Protein AF-A0A972UWW8-F1 (afdb_monomer)

Mean predicted aligned error: 7.24 Å

Radius of gyration: 16.77 Å; Cα contacts (8 Å, |Δi|>4): 91; chains: 1; bounding box: 36×40×54 Å

Foldseek 3Di:
DDPPPPPPPPADPDKDFPQLLVQLVVVLVVLVVVCVVVVDLVSLVLLLVLLCCLQPHPPCDRPSSVVSVVVCVVVVPDGDIDGSVVSSVVSVVSNVVSVD

Sequence (100 aa):
MKALKQIVCPISEERINEQITRSNAMFAILFVVTSLVFQSVYFILFLMADFYIRAFTRLNISPINFLSRVIVNALNLNKKETGKAQKVFAARMGFLMTLI

Solvent-accessible surface area (backbone ato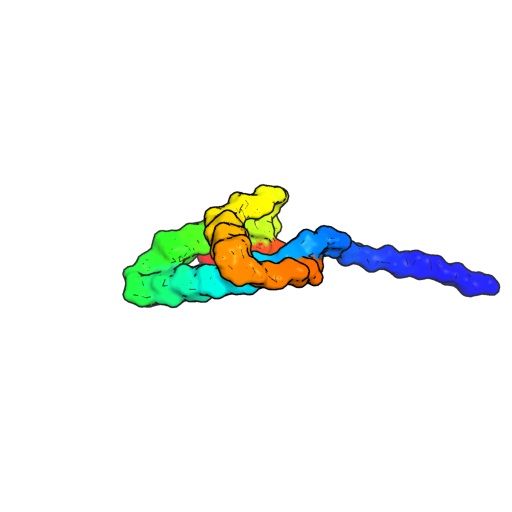ms only — not comparable to full-atom values): 5702 Å² total; per-residue (Å²): 135,85,80,80,73,80,79,76,69,93,64,67,84,53,66,40,49,44,58,40,57,51,43,37,51,53,49,52,50,52,37,53,53,49,22,65,75,68,71,38,67,66,42,49,54,53,49,29,52,44,20,43,40,53,42,75,45,90,57,87,70,31,74,58,50,47,53,21,45,54,49,41,60,74,67,67,56,77,86,41,78,36,66,36,57,67,54,32,52,51,25,45,54,49,24,55,62,60,72,109

Structure (mmCIF, N/CA/C/O backbone):
data_AF-A0A972UWW8-F1
#
_entry.id   AF-A0A972UWW8-F1
#
loop_
_atom_site.group_PDB
_atom_site.id
_atom_site.type_symbol
_atom_site.label_atom_id
_atom_site.label_alt_id
_atom_site.label_comp_id
_atom_site.label_asym_id
_atom_site.label_entity_id
_atom_site.label_seq_id
_atom_site.pdbx_PDB_ins_code
_atom_site.Cartn_x
_atom_site.Cartn_y
_atom_site.Cartn_z
_atom_site.occupancy
_atom_site.B_iso_or_equiv
_atom_site.auth_seq_id
_atom_site.auth_comp_id
_atom_site.auth_asym_id
_atom_site.auth_atom_id
_atom_site.pdbx_PDB_model_num
ATOM 1 N N . MET A 1 1 ? 15.463 -33.168 -36.415 1.00 41.03 1 MET A N 1
ATOM 2 C CA . MET A 1 1 ? 15.616 -31.752 -36.016 1.00 41.03 1 MET A CA 1
ATOM 3 C C . MET A 1 1 ? 14.419 -31.385 -35.141 1.00 41.03 1 MET A C 1
ATOM 5 O O . MET A 1 1 ? 13.326 -31.230 -35.664 1.00 41.03 1 MET A O 1
ATOM 9 N N . LYS A 1 2 ? 14.558 -31.414 -33.805 1.00 46.09 2 LYS A N 1
ATOM 10 C CA . LYS A 1 2 ? 13.451 -31.083 -32.887 1.00 46.09 2 LYS A CA 1
ATOM 11 C C . LYS A 1 2 ? 13.241 -29.570 -32.926 1.00 46.09 2 LYS A C 1
ATOM 13 O O . LYS A 1 2 ? 14.143 -28.828 -32.554 1.00 46.09 2 LYS A O 1
ATOM 18 N N . ALA A 1 3 ? 12.077 -29.131 -33.397 1.00 48.53 3 ALA A N 1
ATOM 19 C CA . ALA A 1 3 ? 11.665 -27.739 -33.316 1.00 48.53 3 ALA A CA 1
ATOM 20 C C . ALA A 1 3 ? 11.595 -27.335 -31.836 1.00 48.53 3 ALA A C 1
ATOM 22 O O . ALA A 1 3 ? 10.771 -27.852 -31.079 1.00 48.53 3 ALA A O 1
ATOM 23 N N . LEU A 1 4 ? 12.494 -26.448 -31.409 1.00 57.47 4 LEU A N 1
ATOM 24 C CA . LEU A 1 4 ? 12.412 -25.790 -30.112 1.00 57.47 4 LEU A CA 1
ATOM 25 C C . LEU A 1 4 ? 11.188 -24.874 -30.149 1.00 57.47 4 LEU A C 1
ATOM 27 O O . LEU A 1 4 ? 11.245 -23.754 -30.649 1.00 57.47 4 LEU A O 1
ATOM 31 N N . LYS A 1 5 ? 10.057 -25.384 -29.659 1.00 56.31 5 LYS A N 1
ATOM 32 C CA . LYS A 1 5 ? 8.877 -24.585 -29.333 1.00 56.31 5 LYS A CA 1
ATOM 33 C C . LYS A 1 5 ? 9.357 -23.483 -28.388 1.00 56.31 5 LYS A C 1
ATOM 35 O O . LYS A 1 5 ? 9.749 -23.794 -27.266 1.00 56.31 5 LYS A O 1
ATOM 40 N N . GLN A 1 6 ? 9.407 -22.232 -28.853 1.00 60.00 6 GLN A N 1
ATOM 41 C CA . GLN A 1 6 ? 9.712 -21.092 -27.992 1.00 60.00 6 GLN A CA 1
ATOM 42 C C . GLN A 1 6 ? 8.707 -21.119 -26.843 1.00 60.00 6 GLN A C 1
ATOM 44 O O . GLN A 1 6 ? 7.515 -20.877 -27.037 1.00 60.00 6 GLN A O 1
ATOM 49 N N . ILE A 1 7 ? 9.176 -21.488 -25.654 1.00 60.41 7 ILE A N 1
ATOM 50 C CA . ILE A 1 7 ? 8.402 -21.366 -24.427 1.00 60.41 7 ILE A CA 1
ATOM 51 C C . ILE A 1 7 ? 8.395 -19.868 -24.130 1.00 60.41 7 ILE A C 1
ATOM 53 O O . ILE A 1 7 ? 9.250 -19.356 -23.414 1.00 60.41 7 ILE A O 1
ATOM 57 N N . VAL A 1 8 ? 7.484 -19.142 -24.777 1.00 61.59 8 VAL A N 1
ATOM 58 C CA . VAL A 1 8 ? 7.194 -17.753 -24.434 1.00 61.59 8 VAL A CA 1
ATOM 59 C C . VAL A 1 8 ? 6.556 -17.808 -23.054 1.00 61.59 8 VAL A C 1
ATOM 61 O O . VAL A 1 8 ? 5.380 -18.139 -22.923 1.00 61.59 8 VAL A O 1
ATOM 64 N N . CYS A 1 9 ? 7.348 -17.578 -22.008 1.00 61.50 9 CYS A N 1
ATOM 65 C CA . CYS A 1 9 ? 6.817 -17.415 -20.665 1.00 61.50 9 CYS A CA 1
ATOM 66 C C . CYS A 1 9 ? 5.995 -16.120 -20.659 1.00 61.50 9 CYS A C 1
ATOM 68 O O . CYS A 1 9 ? 6.580 -15.052 -20.831 1.00 61.50 9 CYS A O 1
ATOM 70 N N . PRO A 1 10 ? 4.671 -16.166 -20.429 1.00 68.19 10 PRO A N 1
ATOM 71 C CA . PRO A 1 10 ? 3.823 -14.976 -20.371 1.00 68.19 10 PRO A CA 1
ATOM 72 C C . PRO A 1 10 ? 4.005 -14.243 -19.028 1.00 68.19 10 PRO A C 1
ATOM 74 O O . PRO A 1 10 ? 3.048 -13.768 -18.419 1.00 68.19 10 PRO A O 1
ATOM 77 N N . ILE A 1 11 ? 5.235 -14.221 -18.511 1.00 66.88 11 ILE A N 1
ATOM 78 C CA . ILE A 1 11 ? 5.588 -13.566 -17.263 1.00 66.88 11 ILE A CA 1
ATOM 79 C C . ILE A 1 11 ? 6.007 -12.138 -17.603 1.00 66.88 11 ILE A C 1
ATOM 81 O O . ILE A 1 11 ? 6.827 -11.908 -18.486 1.00 66.88 11 ILE A O 1
ATOM 85 N N . SER A 1 12 ? 5.417 -11.159 -16.924 1.00 71.88 12 SER A N 1
ATOM 86 C CA . SER A 1 12 ? 5.826 -9.767 -17.097 1.00 71.88 12 SER A CA 1
ATOM 87 C C . SER A 1 12 ? 7.280 -9.597 -16.648 1.00 71.88 12 SER A C 1
ATOM 89 O O . SER A 1 12 ? 7.633 -9.986 -15.532 1.00 71.88 12 SER A O 1
ATOM 91 N N . GLU A 1 13 ? 8.108 -8.994 -17.502 1.00 76.56 13 GLU A N 1
ATOM 92 C CA . GLU A 1 13 ? 9.506 -8.665 -17.192 1.00 76.56 13 GLU A CA 1
ATOM 93 C C . GLU A 1 13 ? 9.646 -7.439 -16.278 1.00 76.56 13 GLU A C 1
ATOM 95 O O . GLU A 1 13 ? 10.748 -7.123 -15.830 1.00 76.56 13 GLU A O 1
ATOM 100 N N . GLU A 1 14 ? 8.541 -6.754 -15.957 1.00 82.00 14 GLU 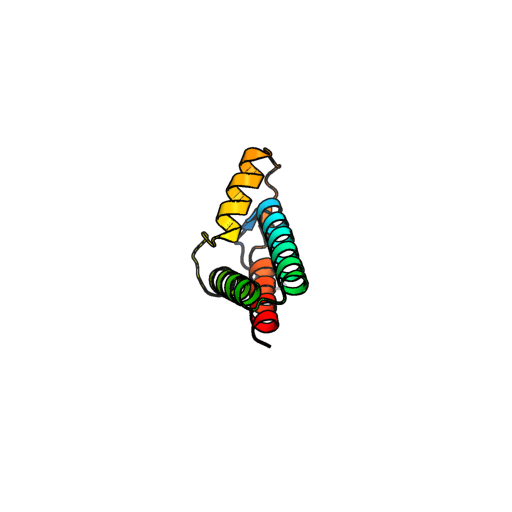A N 1
ATOM 101 C CA . GLU A 1 14 ? 8.580 -5.580 -15.093 1.00 82.00 14 GLU A CA 1
ATOM 102 C C . GLU A 1 14 ? 9.085 -5.949 -13.690 1.00 82.00 14 GLU A C 1
ATOM 104 O O . GLU A 1 14 ? 8.547 -6.829 -13.003 1.00 82.00 14 GLU A O 1
ATOM 109 N N . ARG A 1 15 ? 10.122 -5.234 -13.247 1.00 83.94 15 ARG A N 1
ATOM 110 C CA . ARG A 1 15 ? 10.731 -5.381 -11.924 1.00 83.94 15 ARG A CA 1
ATOM 111 C C . ARG A 1 15 ? 10.393 -4.200 -11.020 1.00 83.94 15 ARG A C 1
ATOM 113 O O . ARG A 1 15 ? 10.148 -3.086 -11.483 1.00 83.94 15 ARG A O 1
ATOM 120 N N . ILE A 1 16 ? 10.341 -4.464 -9.720 1.00 86.81 16 ILE A N 1
ATOM 121 C CA . ILE A 1 16 ? 10.134 -3.464 -8.674 1.00 86.81 16 ILE A CA 1
ATOM 122 C C . ILE A 1 16 ? 11.031 -3.754 -7.467 1.00 86.81 16 ILE A C 1
ATOM 124 O O . ILE A 1 16 ? 11.321 -4.910 -7.151 1.00 86.81 16 ILE A O 1
ATOM 128 N N . ASN A 1 17 ? 11.420 -2.697 -6.750 1.00 89.25 17 ASN A N 1
ATOM 129 C CA . ASN A 1 17 ? 12.214 -2.804 -5.530 1.00 89.25 17 ASN A CA 1
ATOM 130 C C . ASN A 1 17 ? 11.431 -3.520 -4.411 1.00 89.25 17 ASN A C 1
ATOM 132 O O . ASN A 1 17 ? 10.397 -3.040 -3.937 1.00 89.25 17 ASN A O 1
ATOM 136 N N . GLU A 1 18 ? 11.974 -4.643 -3.956 1.00 88.56 18 GLU A N 1
ATOM 137 C CA . GLU A 1 18 ? 11.455 -5.493 -2.890 1.00 88.56 18 GLU A CA 1
ATOM 138 C C . GLU A 1 18 ? 11.263 -4.724 -1.584 1.00 88.56 18 GLU A C 1
ATOM 140 O O . GLU A 1 18 ? 10.213 -4.864 -0.954 1.00 88.56 18 GLU A O 1
ATOM 145 N N . GLN A 1 19 ? 12.220 -3.869 -1.207 1.00 88.19 19 GLN A N 1
ATOM 146 C CA . GLN A 1 19 ? 12.174 -3.138 0.063 1.00 88.19 19 GLN A CA 1
ATOM 147 C C . GLN A 1 19 ? 10.973 -2.197 0.117 1.00 88.19 19 GLN A C 1
ATOM 149 O O . GLN A 1 19 ? 10.243 -2.192 1.102 1.00 88.19 19 GLN A O 1
ATOM 154 N N . ILE A 1 20 ? 10.683 -1.498 -0.985 1.00 87.31 20 ILE A N 1
ATOM 155 C CA . ILE A 1 20 ? 9.499 -0.632 -1.087 1.00 87.31 20 ILE A CA 1
ATOM 156 C C . ILE A 1 20 ? 8.225 -1.465 -0.917 1.00 87.31 20 ILE A C 1
ATOM 158 O O . ILE A 1 20 ? 7.322 -1.089 -0.172 1.00 87.31 20 ILE A O 1
ATOM 162 N N . THR A 1 21 ? 8.147 -2.631 -1.568 1.00 88.88 21 THR A N 1
ATOM 163 C CA . THR A 1 21 ? 6.964 -3.498 -1.443 1.00 88.88 21 THR A CA 1
ATOM 164 C C . THR A 1 21 ? 6.805 -4.086 -0.041 1.00 88.88 21 THR A C 1
ATOM 166 O O . THR A 1 21 ? 5.676 -4.267 0.414 1.00 88.88 21 THR A O 1
ATOM 169 N N . ARG A 1 22 ? 7.913 -4.342 0.662 1.00 89.75 22 ARG A N 1
ATOM 170 C CA . ARG A 1 22 ? 7.922 -4.818 2.048 1.00 89.75 22 ARG A CA 1
ATOM 171 C C . ARG A 1 22 ? 7.477 -3.721 3.015 1.00 89.75 22 ARG A C 1
ATOM 173 O O . ARG A 1 22 ? 6.639 -3.990 3.872 1.00 89.75 22 ARG A O 1
ATOM 180 N N . SER A 1 23 ? 7.945 -2.488 2.830 1.00 89.81 23 SER A N 1
ATOM 181 C CA . SER A 1 23 ? 7.461 -1.323 3.582 1.00 89.81 23 SER A CA 1
ATOM 182 C C . SER A 1 23 ? 5.967 -1.086 3.349 1.00 89.81 23 SER A C 1
ATOM 184 O O . SER A 1 23 ? 5.224 -0.904 4.308 1.00 89.81 23 SER A O 1
ATOM 186 N N . ASN A 1 24 ? 5.481 -1.213 2.109 1.00 91.00 24 ASN A N 1
ATOM 187 C CA . ASN A 1 24 ? 4.045 -1.112 1.818 1.00 91.00 24 ASN A CA 1
ATOM 188 C C . ASN A 1 24 ? 3.217 -2.169 2.568 1.00 91.00 24 ASN A C 1
ATOM 190 O O . ASN A 1 24 ? 2.117 -1.870 3.027 1.00 91.00 24 ASN A O 1
ATOM 194 N N . ALA A 1 25 ? 3.723 -3.402 2.684 1.00 90.81 25 ALA A N 1
ATOM 195 C CA . ALA A 1 25 ? 3.053 -4.457 3.444 1.00 90.81 25 ALA A CA 1
ATOM 196 C C . ALA A 1 25 ? 3.028 -4.142 4.948 1.00 90.81 25 ALA A C 1
ATOM 198 O O . ALA A 1 25 ? 2.000 -4.329 5.593 1.00 90.81 25 ALA A O 1
ATOM 199 N N . MET A 1 26 ? 4.125 -3.604 5.489 1.00 93.12 26 MET A N 1
ATOM 200 C CA . MET A 1 26 ? 4.187 -3.151 6.880 1.00 93.12 26 MET A CA 1
ATOM 201 C C . MET A 1 26 ? 3.159 -2.044 7.157 1.00 93.12 26 MET A C 1
ATOM 203 O O . MET A 1 26 ? 2.435 -2.121 8.147 1.00 93.12 26 MET A O 1
ATOM 207 N N . PHE A 1 27 ? 3.032 -1.063 6.259 1.00 92.94 27 PHE A N 1
ATOM 208 C CA . PHE A 1 27 ? 2.003 -0.030 6.371 1.00 92.94 27 PHE A CA 1
ATOM 209 C C . PHE A 1 27 ? 0.591 -0.595 6.292 1.00 92.94 27 PHE A C 1
ATOM 211 O O . PHE A 1 27 ? -0.246 -0.221 7.103 1.00 92.94 27 PHE A O 1
ATOM 218 N N . ALA A 1 28 ? 0.326 -1.519 5.367 1.00 92.88 28 ALA A N 1
ATOM 219 C CA . ALA A 1 28 ? -0.985 -2.153 5.271 1.00 92.88 28 ALA A CA 1
ATOM 220 C C . ALA A 1 28 ? -1.382 -2.832 6.592 1.00 92.88 28 ALA A C 1
ATOM 222 O O . ALA A 1 28 ? -2.485 -2.610 7.082 1.00 92.88 28 ALA A O 1
ATOM 223 N N . ILE A 1 29 ? -0.463 -3.583 7.210 1.00 93.88 29 ILE A N 1
ATOM 224 C CA . ILE A 1 29 ? -0.693 -4.208 8.522 1.00 93.88 29 ILE A CA 1
ATOM 225 C C . ILE A 1 29 ? -0.952 -3.142 9.589 1.00 93.88 29 ILE A C 1
ATOM 227 O O . ILE A 1 29 ? -1.903 -3.271 10.355 1.00 93.88 29 ILE A O 1
ATOM 231 N N . LEU A 1 30 ? -0.154 -2.071 9.621 1.00 94.50 30 LEU A N 1
ATOM 232 C CA . LEU A 1 30 ? -0.334 -0.983 10.582 1.00 94.50 30 LEU A CA 1
ATOM 233 C C . LEU A 1 30 ? -1.721 -0.333 10.453 1.00 94.50 30 LEU A C 1
ATOM 235 O O . LEU A 1 30 ? -2.377 -0.103 11.467 1.00 94.50 30 LEU A O 1
ATOM 239 N N . PHE A 1 31 ? -2.191 -0.085 9.228 1.00 93.38 31 PHE A N 1
ATOM 240 C CA . PHE A 1 31 ? -3.522 0.472 8.967 1.00 93.38 31 PHE A CA 1
ATOM 241 C C . PHE A 1 31 ? -4.644 -0.476 9.394 1.00 93.38 31 PHE A C 1
ATOM 243 O O . PHE A 1 31 ? -5.612 -0.023 10.001 1.00 93.38 31 PHE A O 1
ATOM 250 N N . VAL A 1 32 ? -4.504 -1.782 9.146 1.00 93.50 32 VAL A N 1
ATOM 251 C CA . VAL A 1 32 ? -5.472 -2.787 9.619 1.00 93.50 32 VAL A CA 1
ATOM 252 C C . VAL A 1 32 ? -5.515 -2.822 11.147 1.00 93.50 32 VAL A C 1
ATOM 254 O O . VAL A 1 32 ? -6.593 -2.733 11.727 1.00 93.50 32 VAL A O 1
ATOM 257 N N . VAL A 1 33 ? -4.360 -2.877 11.818 1.00 95.38 33 VAL A N 1
ATOM 258 C CA . VAL A 1 33 ? -4.292 -2.868 13.291 1.00 95.38 33 VAL A CA 1
ATOM 259 C C . VAL A 1 33 ? -4.905 -1.586 13.854 1.00 95.38 33 VAL A C 1
ATOM 261 O O . VAL A 1 33 ? -5.713 -1.643 14.777 1.00 95.38 33 VAL A O 1
ATOM 264 N N . THR A 1 34 ? -4.589 -0.435 13.259 1.00 94.00 34 THR A N 1
ATOM 265 C CA . THR A 1 34 ? -5.165 0.861 13.646 1.00 94.00 34 THR A CA 1
ATOM 266 C C . THR A 1 34 ? -6.681 0.851 13.466 1.00 94.00 34 THR A C 1
ATOM 268 O O . THR A 1 34 ? -7.413 1.256 14.365 1.00 94.00 34 THR A O 1
ATOM 271 N N . SER A 1 35 ? -7.180 0.310 12.355 1.00 93.50 35 SER A N 1
ATOM 272 C CA . SER A 1 35 ? -8.618 0.173 12.133 1.00 93.50 35 SER A CA 1
ATOM 273 C C . SER A 1 35 ? -9.305 -0.652 13.220 1.00 93.50 35 SER A C 1
ATOM 275 O O . SER A 1 35 ? -10.409 -0.296 13.626 1.00 93.50 35 SER A O 1
ATOM 277 N N . LEU A 1 36 ? -8.673 -1.733 13.686 1.00 93.25 36 LEU A N 1
ATOM 278 C CA . LEU A 1 36 ? -9.224 -2.592 14.737 1.00 93.25 36 LEU A CA 1
ATOM 279 C C . LEU A 1 36 ? -9.206 -1.904 16.107 1.00 93.25 36 LEU A C 1
ATOM 281 O O . LEU A 1 36 ? -10.173 -2.019 16.854 1.00 93.25 36 LEU A O 1
ATOM 285 N N . VAL A 1 37 ? -8.146 -1.160 16.430 1.00 95.88 37 VAL A N 1
ATOM 286 C CA . VAL A 1 37 ? -8.031 -0.440 17.712 1.00 95.88 37 VAL A CA 1
ATOM 287 C C . VAL A 1 37 ? -9.025 0.720 17.793 1.00 95.88 37 VAL A C 1
ATOM 289 O O . VAL A 1 37 ? -9.692 0.890 18.808 1.00 95.88 37 VAL A O 1
ATOM 292 N N . PHE A 1 38 ? -9.152 1.504 16.720 1.00 93.69 38 PHE A N 1
ATOM 293 C CA . PHE A 1 38 ? -10.031 2.676 16.680 1.00 93.69 38 PHE A CA 1
ATOM 294 C C . PHE A 1 38 ? -11.468 2.354 16.245 1.00 93.69 38 PHE A C 1
ATOM 296 O O . PHE A 1 38 ? -12.305 3.253 16.250 1.00 93.69 38 PHE A O 1
ATOM 303 N N . GLN A 1 39 ? -11.755 1.107 15.842 1.00 91.31 39 GLN A N 1
ATOM 304 C CA . GLN A 1 39 ? -13.062 0.665 15.325 1.00 91.31 39 GLN A CA 1
ATOM 305 C C . GLN A 1 39 ? -13.596 1.572 14.198 1.00 91.31 39 GLN A C 1
ATOM 307 O O . GLN A 1 39 ? -14.789 1.845 14.090 1.00 91.31 39 GLN A O 1
ATOM 312 N N . SER A 1 40 ? -12.691 2.078 13.357 1.00 92.19 40 SER A N 1
ATOM 313 C CA . SER A 1 40 ? -12.988 3.119 12.373 1.00 92.19 40 SER A CA 1
ATOM 314 C C . SER A 1 40 ? -12.811 2.606 10.949 1.00 92.19 40 SER A C 1
ATOM 316 O O . SER A 1 40 ? -11.706 2.263 10.529 1.00 92.19 40 SER A O 1
ATOM 318 N N . VAL A 1 41 ? -13.903 2.620 10.181 1.00 91.25 41 VAL A N 1
ATOM 319 C CA . VAL A 1 41 ? -13.949 2.150 8.784 1.00 91.25 41 VAL A CA 1
ATOM 320 C C . VAL A 1 41 ? -13.092 3.013 7.850 1.00 91.25 41 VAL A C 1
ATOM 322 O O . VAL A 1 41 ? -12.625 2.537 6.815 1.00 91.25 41 VAL A O 1
ATOM 325 N N . TYR A 1 42 ? -12.810 4.266 8.220 1.00 93.19 42 TYR A N 1
ATOM 326 C CA . TYR A 1 42 ? -12.038 5.192 7.386 1.00 93.19 42 TYR A CA 1
ATOM 327 C C . TYR A 1 42 ? -10.630 4.674 7.054 1.00 93.19 42 TYR A C 1
ATOM 329 O O . TYR A 1 42 ? -10.143 4.897 5.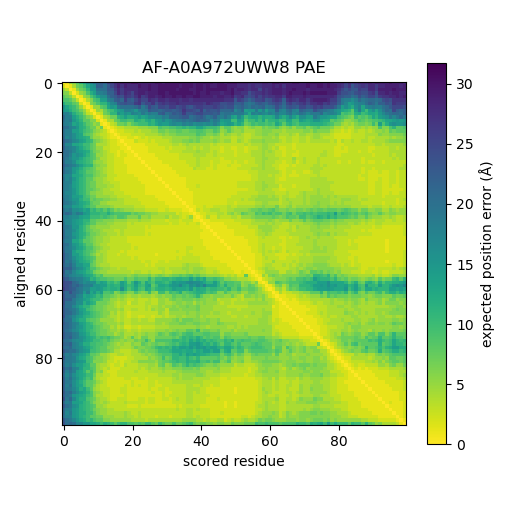945 1.00 93.19 42 TYR A O 1
ATOM 337 N N . PHE A 1 43 ? -9.987 3.937 7.969 1.00 92.38 43 PHE A N 1
ATOM 338 C CA . PHE A 1 43 ? -8.657 3.365 7.731 1.00 92.38 43 PHE A CA 1
ATOM 339 C C . PHE A 1 43 ? -8.685 2.229 6.702 1.00 92.38 43 PHE A C 1
ATOM 341 O O . PHE A 1 43 ? -7.791 2.148 5.857 1.00 92.38 43 PHE A O 1
ATOM 348 N N . ILE A 1 44 ? -9.725 1.392 6.725 1.00 92.81 44 ILE A N 1
ATOM 349 C CA . ILE A 1 44 ? -9.927 0.340 5.719 1.00 92.81 44 ILE A CA 1
ATOM 350 C C . ILE A 1 44 ? -10.286 0.955 4.370 1.00 92.81 44 ILE A C 1
ATOM 352 O O . ILE A 1 44 ? -9.727 0.535 3.362 1.00 92.81 44 ILE A O 1
ATOM 356 N N . LEU A 1 45 ? -11.126 1.994 4.335 1.00 93.69 45 LEU A N 1
ATOM 357 C CA . LEU A 1 45 ? -11.462 2.701 3.094 1.00 93.69 45 LEU A CA 1
ATOM 358 C C . LEU A 1 45 ? -10.214 3.321 2.440 1.00 93.69 45 LEU A C 1
ATOM 360 O O . LEU A 1 45 ? -10.011 3.196 1.230 1.00 93.69 45 LEU A O 1
ATOM 364 N N . PHE A 1 46 ? -9.347 3.947 3.242 1.00 93.69 46 PHE A N 1
ATOM 365 C CA . PHE A 1 46 ? -8.064 4.475 2.775 1.00 93.69 46 PHE A CA 1
ATOM 366 C C . PHE A 1 46 ? -7.167 3.364 2.213 1.00 93.69 46 PHE A C 1
ATOM 368 O O . PHE A 1 46 ? -6.603 3.503 1.125 1.00 93.69 46 PHE A O 1
ATOM 375 N N . LEU A 1 47 ? -7.070 2.237 2.924 1.00 93.38 47 LEU A N 1
ATOM 376 C CA . LEU A 1 47 ? -6.284 1.087 2.489 1.00 93.38 47 LEU A CA 1
ATOM 377 C C . LEU A 1 47 ? -6.843 0.458 1.200 1.00 93.38 47 LEU A C 1
ATOM 379 O O . LEU A 1 47 ? -6.070 0.100 0.310 1.00 93.38 47 LEU A O 1
ATOM 383 N N . MET A 1 48 ? -8.168 0.385 1.067 1.00 94.31 48 MET A N 1
ATOM 384 C CA . MET A 1 48 ? -8.863 -0.096 -0.127 1.00 94.31 48 MET A CA 1
ATOM 385 C C . MET A 1 48 ? -8.548 0.784 -1.342 1.00 94.31 48 MET A C 1
ATOM 387 O O . MET A 1 48 ? -8.202 0.267 -2.406 1.00 94.31 48 MET A O 1
ATOM 391 N N . ALA A 1 49 ? -8.597 2.111 -1.187 1.00 93.00 49 ALA A N 1
ATOM 392 C CA . ALA A 1 49 ? -8.229 3.047 -2.249 1.00 93.00 49 ALA A CA 1
ATOM 393 C C . ALA A 1 49 ? -6.753 2.896 -2.659 1.00 93.00 49 ALA A C 1
ATOM 395 O O . ALA A 1 49 ? -6.429 2.875 -3.850 1.00 93.00 49 ALA A O 1
ATOM 396 N N . ASP A 1 50 ? -5.849 2.725 -1.692 1.00 92.00 50 ASP A N 1
ATOM 397 C CA . ASP A 1 50 ? -4.429 2.505 -1.974 1.00 92.00 50 ASP A CA 1
ATOM 398 C C . ASP A 1 50 ? -4.174 1.159 -2.688 1.00 92.00 50 ASP A C 1
ATOM 400 O O . ASP A 1 50 ? -3.377 1.106 -3.634 1.00 92.00 50 ASP A O 1
ATOM 404 N N . PHE A 1 51 ? -4.881 0.084 -2.313 1.00 93.00 51 PHE A N 1
ATOM 405 C CA . PHE A 1 51 ? -4.839 -1.181 -3.053 1.00 93.00 51 PHE A CA 1
ATOM 406 C C . PHE A 1 51 ? -5.378 -1.028 -4.474 1.00 93.00 51 PHE A C 1
ATOM 408 O O . PHE A 1 51 ? -4.738 -1.519 -5.404 1.00 93.00 51 PHE A O 1
ATOM 415 N N . TYR A 1 52 ? -6.487 -0.309 -4.667 1.00 92.38 52 TYR A N 1
ATOM 416 C CA . TYR A 1 52 ? -7.063 -0.055 -5.988 1.00 92.38 52 TYR A CA 1
ATOM 417 C C . TYR A 1 52 ? -6.068 0.652 -6.918 1.00 92.38 52 TYR A C 1
ATOM 419 O O . TYR A 1 52 ? -5.822 0.192 -8.039 1.00 92.38 52 TYR A O 1
ATOM 427 N N . ILE A 1 53 ? -5.422 1.719 -6.431 1.00 90.62 53 ILE A N 1
ATOM 428 C CA . ILE A 1 53 ? -4.401 2.451 -7.192 1.00 90.62 53 ILE A CA 1
ATOM 429 C C . ILE A 1 53 ? -3.271 1.496 -7.603 1.00 90.62 53 ILE A C 1
ATOM 431 O O . ILE A 1 53 ? -2.918 1.437 -8.781 1.00 90.62 53 ILE A O 1
ATOM 435 N N . ARG A 1 54 ? -2.748 0.682 -6.678 1.00 87.81 54 ARG A N 1
ATOM 436 C CA . ARG A 1 54 ? -1.653 -0.267 -6.965 1.00 87.81 54 ARG A CA 1
ATOM 437 C C . ARG A 1 54 ? -2.061 -1.443 -7.864 1.00 87.81 54 ARG A C 1
ATOM 439 O O . ARG A 1 54 ? -1.206 -2.010 -8.544 1.00 87.81 54 ARG A O 1
ATOM 446 N N . ALA A 1 55 ? -3.333 -1.831 -7.850 1.00 88.88 55 ALA A N 1
ATOM 447 C CA . ALA A 1 55 ? -3.858 -3.006 -8.542 1.00 88.88 55 ALA A CA 1
ATOM 448 C C . ALA A 1 55 ? -4.289 -2.738 -9.994 1.00 88.88 55 ALA A C 1
ATOM 450 O O . ALA A 1 55 ? -4.111 -3.612 -10.856 1.00 88.88 55 ALA A O 1
ATOM 451 N N . PHE A 1 56 ? -4.871 -1.562 -10.250 1.00 88.06 56 PHE A N 1
ATOM 452 C CA . PHE A 1 56 ? -5.560 -1.252 -11.510 1.00 88.06 56 PHE A CA 1
ATOM 453 C C . PHE A 1 56 ? -4.961 -0.077 -12.275 1.00 88.06 56 PHE A C 1
ATOM 455 O O . PHE A 1 56 ? -5.177 0.034 -13.481 1.00 88.06 56 PHE A O 1
ATOM 462 N N . THR A 1 57 ? -4.177 0.781 -11.622 1.00 84.75 57 TH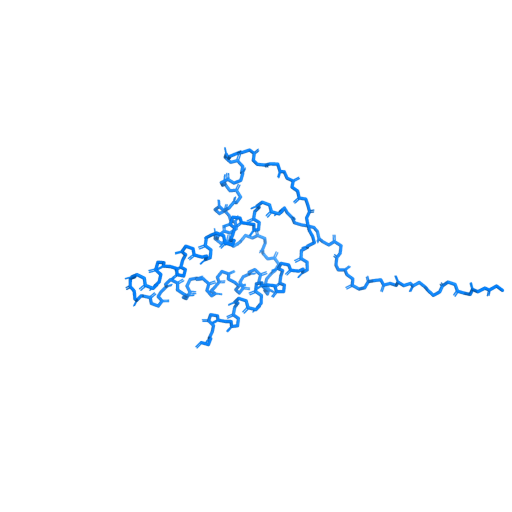R A N 1
ATOM 463 C CA . THR A 1 57 ? -3.557 1.918 -12.304 1.00 84.75 57 THR A CA 1
ATOM 464 C C . THR A 1 57 ? -2.095 1.636 -12.639 1.00 84.75 57 THR A C 1
ATOM 466 O O . THR A 1 57 ? -1.405 0.869 -11.970 1.00 84.75 57 THR A O 1
ATOM 469 N N . ARG A 1 58 ? -1.591 2.296 -13.688 1.00 71.69 58 ARG A N 1
ATOM 470 C CA . ARG A 1 58 ? -0.147 2.353 -13.974 1.00 71.69 58 ARG A CA 1
ATOM 471 C C . ARG A 1 58 ? 0.573 3.404 -13.122 1.00 71.69 58 ARG A C 1
ATOM 473 O O . ARG A 1 58 ? 1.769 3.619 -13.311 1.00 71.69 58 ARG A O 1
ATOM 480 N N . LEU A 1 59 ? -0.139 4.077 -12.214 1.00 64.88 59 LEU A N 1
ATOM 481 C CA . LEU A 1 59 ? 0.441 5.097 -11.356 1.00 64.88 59 LEU A CA 1
ATOM 482 C C . LEU A 1 59 ? 1.377 4.413 -10.361 1.00 64.88 59 LEU A C 1
ATOM 484 O O . LEU A 1 59 ? 0.964 3.705 -9.449 1.00 64.88 59 LEU A O 1
ATOM 488 N N . ASN A 1 60 ? 2.672 4.671 -10.519 1.00 64.50 60 ASN A N 1
ATOM 489 C CA . ASN A 1 60 ? 3.699 4.199 -9.591 1.00 64.50 60 ASN A CA 1
ATOM 490 C C . ASN A 1 60 ? 3.695 4.972 -8.255 1.00 64.50 60 ASN A C 1
ATOM 492 O O . ASN A 1 60 ? 4.607 4.794 -7.442 1.00 64.50 60 ASN A O 1
ATOM 496 N N . ILE A 1 61 ? 2.706 5.842 -8.034 1.00 69.00 61 ILE A N 1
ATOM 497 C CA . ILE A 1 61 ? 2.619 6.775 -6.914 1.00 69.00 61 ILE A CA 1
ATOM 498 C C . ILE A 1 61 ? 1.282 6.526 -6.208 1.00 69.00 61 ILE A C 1
ATOM 500 O O . ILE A 1 61 ? 0.286 7.183 -6.485 1.00 69.00 61 ILE A O 1
ATOM 504 N N . SER A 1 62 ? 1.250 5.533 -5.321 1.00 80.06 62 SER A N 1
ATOM 505 C CA . SER A 1 62 ? 0.212 5.462 -4.291 1.00 80.06 62 SER A CA 1
ATOM 506 C C . SER A 1 62 ? 0.703 6.214 -3.046 1.00 80.06 62 SER A C 1
ATOM 508 O O . SER A 1 62 ? 1.924 6.310 -2.861 1.00 80.06 62 SER A O 1
ATOM 510 N N . PRO A 1 63 ? -0.187 6.747 -2.191 1.00 81.06 63 PRO A N 1
ATOM 511 C CA . PRO A 1 63 ? 0.216 7.465 -0.980 1.00 81.06 63 PRO A CA 1
ATOM 512 C C . PRO A 1 63 ? 1.164 6.636 -0.103 1.00 81.06 63 PRO A C 1
ATOM 514 O O . PRO A 1 63 ? 2.214 7.122 0.322 1.00 81.06 63 PRO A O 1
ATOM 517 N N . ILE A 1 64 ? 0.851 5.347 0.078 1.00 83.81 64 ILE A N 1
ATOM 518 C CA . ILE A 1 64 ? 1.688 4.427 0.855 1.00 83.81 64 ILE A CA 1
ATOM 519 C C . ILE A 1 64 ? 3.012 4.150 0.128 1.00 83.81 64 ILE A C 1
ATOM 521 O O . ILE A 1 64 ? 4.069 4.127 0.754 1.00 83.81 64 ILE A O 1
ATOM 525 N N . ASN A 1 65 ? 2.995 4.004 -1.200 1.00 83.81 65 ASN A N 1
ATOM 526 C CA . ASN A 1 65 ? 4.211 3.763 -1.976 1.00 83.81 65 ASN A CA 1
ATOM 527 C C . ASN A 1 65 ? 5.177 4.955 -1.962 1.00 83.81 65 ASN A C 1
ATOM 529 O O . ASN A 1 65 ? 6.394 4.763 -1.970 1.00 83.81 65 ASN A O 1
ATOM 533 N N . PHE A 1 66 ? 4.646 6.179 -1.957 1.00 85.12 66 PHE A N 1
ATOM 534 C CA . PHE A 1 66 ? 5.444 7.392 -1.811 1.00 85.12 66 PHE A CA 1
ATOM 535 C C . PHE A 1 66 ? 6.120 7.431 -0.439 1.00 85.12 66 PHE A C 1
ATOM 537 O O . PHE A 1 66 ? 7.339 7.584 -0.366 1.00 85.12 66 PHE A O 1
ATOM 544 N N . LEU A 1 67 ? 5.359 7.185 0.631 1.00 85.56 67 LEU A N 1
ATOM 545 C CA . LEU A 1 67 ? 5.900 7.142 1.989 1.00 85.56 67 LEU A CA 1
ATOM 546 C C . LEU A 1 67 ? 6.974 6.052 2.141 1.00 85.56 67 LEU A C 1
ATOM 548 O O . LEU A 1 67 ? 8.058 6.305 2.666 1.00 85.56 67 LEU A O 1
ATOM 552 N N . SER A 1 68 ? 6.726 4.864 1.591 1.00 85.12 68 SER A N 1
ATOM 553 C CA . SER A 1 68 ? 7.702 3.773 1.574 1.00 85.12 68 SER A CA 1
ATOM 554 C C . SER A 1 68 ? 8.974 4.120 0.808 1.00 85.12 68 SER A C 1
ATOM 556 O O . SER A 1 68 ? 10.057 3.751 1.250 1.00 85.12 68 SER A O 1
ATOM 558 N N . ARG A 1 69 ? 8.886 4.844 -0.316 1.00 85.62 69 ARG A N 1
ATOM 559 C CA . ARG A 1 69 ? 10.074 5.324 -1.047 1.00 85.62 69 ARG A CA 1
ATOM 560 C C . ARG A 1 69 ? 10.906 6.278 -0.201 1.00 85.62 69 ARG A C 1
ATOM 562 O O . ARG A 1 69 ? 12.122 6.123 -0.161 1.00 85.62 69 ARG A O 1
ATOM 569 N N . VAL A 1 70 ? 10.259 7.229 0.473 1.00 86.69 70 VAL A N 1
ATOM 570 C CA . VAL A 1 70 ? 10.943 8.185 1.356 1.00 86.69 70 VAL A CA 1
ATOM 571 C C . VAL A 1 70 ? 11.685 7.445 2.465 1.00 86.69 70 VAL A C 1
ATOM 573 O O . VAL A 1 70 ? 12.860 7.712 2.683 1.00 86.69 70 VAL A O 1
ATOM 576 N N . ILE A 1 71 ? 11.048 6.460 3.099 1.00 86.19 71 ILE A N 1
ATOM 577 C CA . ILE A 1 71 ? 11.653 5.679 4.188 1.00 86.19 71 ILE A CA 1
ATOM 578 C C . ILE A 1 71 ? 12.792 4.796 3.684 1.00 86.19 71 ILE A C 1
ATOM 580 O O . ILE A 1 71 ? 13.869 4.796 4.269 1.00 86.19 71 ILE A O 1
ATOM 584 N N . VAL A 1 72 ? 12.593 4.072 2.582 1.00 87.69 72 VAL A N 1
ATOM 585 C CA . VAL A 1 72 ? 13.635 3.224 1.982 1.00 87.69 72 VAL A CA 1
ATOM 586 C C . VAL A 1 72 ? 14.866 4.050 1.602 1.00 87.69 72 VAL A C 1
ATOM 588 O O . VAL A 1 72 ? 15.987 3.606 1.851 1.00 87.69 72 VAL A O 1
ATOM 591 N N . ASN A 1 73 ? 14.662 5.254 1.058 1.00 86.12 73 ASN A N 1
ATOM 592 C CA . ASN A 1 73 ? 15.743 6.179 0.725 1.00 86.12 73 ASN A CA 1
ATOM 593 C C . ASN 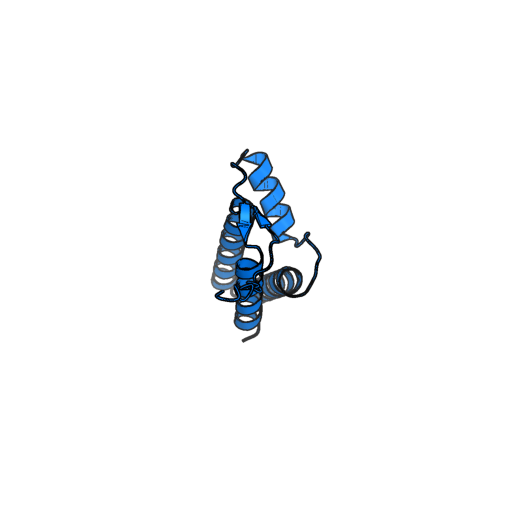A 1 73 ? 16.402 6.766 1.983 1.00 86.12 73 ASN A C 1
ATOM 595 O O . ASN A 1 73 ? 17.625 6.828 2.047 1.00 86.12 73 ASN A O 1
ATOM 599 N N . ALA A 1 74 ? 15.619 7.155 2.995 1.00 86.81 74 ALA A N 1
ATOM 600 C CA . ALA A 1 74 ? 16.136 7.697 4.252 1.00 86.81 74 ALA A CA 1
ATOM 601 C C . ALA A 1 74 ? 16.974 6.670 5.032 1.00 86.81 74 ALA A C 1
ATOM 603 O O . ALA A 1 74 ? 17.987 7.026 5.625 1.00 86.81 74 ALA A O 1
ATOM 604 N N . LEU A 1 75 ? 16.583 5.392 4.999 1.00 85.81 75 LEU A N 1
ATOM 605 C CA . LEU A 1 75 ? 17.311 4.294 5.640 1.00 85.81 75 LEU A CA 1
ATOM 606 C C . LEU A 1 75 ? 18.414 3.692 4.748 1.00 85.81 75 LEU A C 1
ATOM 608 O O . LEU A 1 75 ? 19.056 2.730 5.165 1.00 85.81 75 LEU A O 1
ATOM 612 N N . ASN A 1 76 ? 18.637 4.220 3.534 1.00 85.69 76 ASN A N 1
ATOM 613 C CA . ASN A 1 76 ? 19.610 3.701 2.561 1.00 85.69 76 ASN A CA 1
ATOM 614 C C . ASN A 1 76 ? 19.527 2.171 2.365 1.00 85.69 76 ASN A C 1
ATOM 616 O O . ASN A 1 76 ? 20.534 1.464 2.285 1.00 85.69 76 ASN A O 1
ATOM 620 N N . LEU A 1 77 ? 18.306 1.631 2.303 1.00 85.56 77 LEU A N 1
ATOM 621 C CA . LEU A 1 77 ? 18.109 0.188 2.164 1.00 85.56 77 LEU A CA 1
ATOM 622 C C . LEU A 1 77 ? 18.505 -0.283 0.761 1.00 85.56 77 LEU A C 1
ATOM 624 O O . LEU A 1 77 ? 18.146 0.326 -0.248 1.00 85.56 77 LEU A O 1
ATOM 628 N N . ASN A 1 78 ? 19.204 -1.418 0.695 1.00 84.62 78 ASN A N 1
ATOM 629 C CA . ASN A 1 78 ? 19.699 -1.957 -0.567 1.00 84.62 78 ASN A CA 1
ATOM 6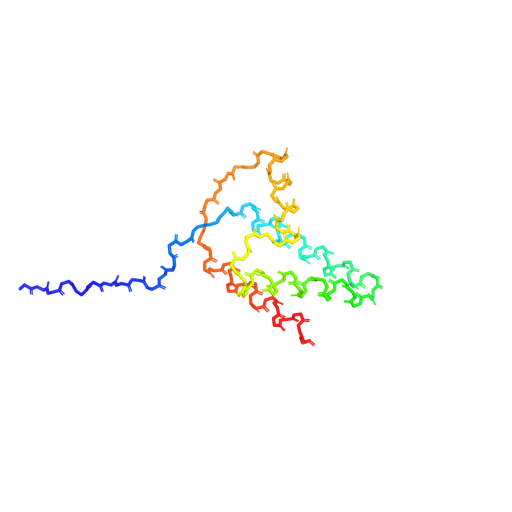30 C C . ASN A 1 78 ? 18.543 -2.297 -1.526 1.00 84.62 78 ASN A C 1
ATOM 632 O O . ASN A 1 78 ? 17.572 -2.972 -1.162 1.00 84.62 78 ASN A O 1
ATOM 636 N N . LYS A 1 79 ? 18.663 -1.829 -2.770 1.00 85.00 79 LYS A N 1
ATOM 637 C CA . LYS A 1 79 ? 17.686 -2.046 -3.831 1.00 85.00 79 LYS A CA 1
ATOM 638 C C . LYS A 1 79 ? 17.792 -3.484 -4.328 1.00 85.00 79 LYS A C 1
ATOM 640 O O . LYS A 1 79 ? 18.742 -3.850 -5.012 1.00 85.00 79 LYS A O 1
ATOM 645 N N . LYS A 1 80 ? 16.774 -4.289 -4.032 1.00 87.44 80 LYS A N 1
ATOM 646 C CA . LYS A 1 80 ? 16.643 -5.651 -4.560 1.00 87.44 80 LYS A CA 1
ATOM 647 C C . LYS A 1 80 ? 15.466 -5.713 -5.519 1.00 87.44 80 LYS A C 1
ATOM 649 O O . LYS A 1 80 ? 14.343 -5.416 -5.13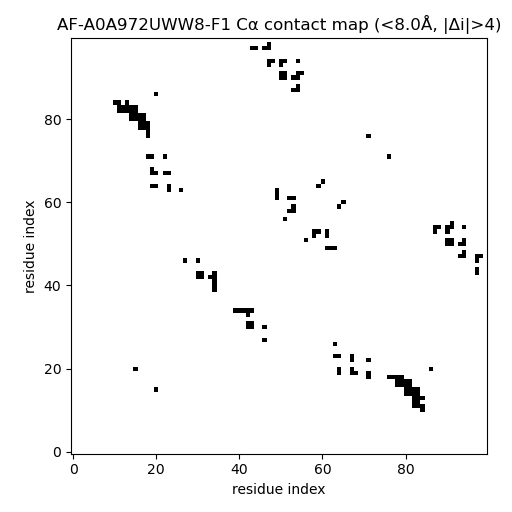3 1.00 87.44 80 LYS A O 1
ATOM 654 N N . GLU A 1 81 ? 15.718 -6.064 -6.771 1.00 85.94 81 GLU A N 1
ATOM 655 C CA . GLU A 1 81 ? 14.683 -6.129 -7.806 1.00 85.94 81 GLU A CA 1
ATOM 656 C C . GLU A 1 81 ? 13.909 -7.452 -7.730 1.00 85.94 81 GLU A C 1
ATOM 658 O O . GLU A 1 81 ? 14.491 -8.536 -7.691 1.00 85.94 81 GLU A O 1
ATOM 663 N N . THR A 1 82 ? 12.579 -7.378 -7.744 1.00 86.06 82 THR A N 1
ATOM 664 C CA . THR A 1 82 ? 11.671 -8.538 -7.741 1.00 86.06 82 THR A CA 1
ATOM 665 C C . THR A 1 82 ? 10.598 -8.388 -8.812 1.00 86.06 82 THR A C 1
ATOM 667 O O . THR A 1 82 ? 10.378 -7.295 -9.325 1.00 86.06 82 THR A O 1
ATOM 670 N N . GLY A 1 83 ? 9.951 -9.488 -9.205 1.00 86.56 83 GLY A N 1
ATOM 671 C CA . GLY A 1 83 ? 8.884 -9.447 -10.209 1.00 86.56 83 GLY A CA 1
ATOM 672 C C . GLY A 1 83 ? 7.691 -8.607 -9.744 1.00 86.56 83 GLY A C 1
ATOM 673 O O . GLY A 1 83 ? 7.185 -8.782 -8.632 1.00 86.56 83 GLY A O 1
ATOM 674 N N . LYS A 1 84 ? 7.229 -7.688 -10.596 1.00 85.81 84 LYS A N 1
ATOM 675 C CA . LYS A 1 84 ? 6.088 -6.812 -10.296 1.00 85.81 84 LYS A CA 1
ATOM 676 C C . LYS A 1 84 ? 4.752 -7.552 -10.378 1.00 85.81 84 LYS A C 1
ATOM 678 O O . LYS A 1 84 ? 3.850 -7.257 -9.595 1.00 85.81 84 LYS A O 1
ATOM 683 N N . ALA A 1 85 ? 4.630 -8.537 -11.270 1.00 86.50 85 ALA A N 1
ATOM 684 C CA . ALA A 1 85 ? 3.386 -9.278 -11.502 1.00 86.50 85 ALA A CA 1
ATOM 685 C C . ALA A 1 85 ? 2.807 -9.893 -10.216 1.00 86.50 85 ALA A C 1
ATOM 687 O O . ALA A 1 85 ? 1.630 -9.703 -9.908 1.00 86.50 85 ALA A O 1
ATOM 688 N N . GLN A 1 86 ? 3.650 -10.554 -9.418 1.00 85.75 86 GLN A N 1
ATOM 689 C CA . GLN A 1 86 ? 3.245 -11.186 -8.159 1.00 85.75 86 GLN A CA 1
ATOM 690 C C . GLN A 1 86 ? 2.740 -10.154 -7.136 1.00 85.75 86 GLN A C 1
ATOM 692 O O . GLN A 1 86 ? 1.828 -10.430 -6.361 1.00 85.75 86 GLN A O 1
ATOM 697 N N . LYS A 1 87 ? 3.303 -8.940 -7.144 1.00 89.25 87 LYS A N 1
ATOM 698 C CA . LYS A 1 87 ? 2.929 -7.858 -6.220 1.00 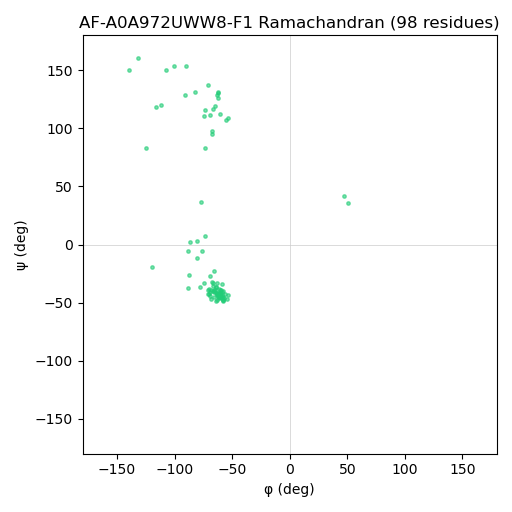89.25 87 LYS A CA 1
ATOM 699 C C . LYS A 1 87 ? 1.629 -7.171 -6.635 1.00 89.25 87 LYS A C 1
ATOM 701 O O . LYS A 1 87 ? 0.824 -6.835 -5.771 1.00 89.25 87 LYS A O 1
ATOM 706 N N . VAL A 1 88 ? 1.392 -7.017 -7.938 1.00 89.31 88 VAL A N 1
ATOM 707 C CA . VAL A 1 88 ? 0.113 -6.510 -8.468 1.00 89.31 88 VAL A CA 1
ATOM 708 C C . VAL A 1 88 ? -1.017 -7.498 -8.182 1.00 89.31 88 VAL A C 1
ATOM 710 O O . VAL A 1 88 ? -2.097 -7.084 -7.768 1.00 89.31 88 VAL A O 1
ATOM 713 N N . PHE A 1 89 ? -0.767 -8.802 -8.329 1.00 91.25 89 PHE A N 1
ATOM 714 C CA . PHE A 1 89 ? -1.739 -9.827 -7.945 1.00 91.25 89 PHE A CA 1
ATOM 715 C C . PHE A 1 89 ? -2.096 -9.747 -6.453 1.00 91.25 89 PHE A C 1
ATOM 717 O O . PHE A 1 89 ? -3.274 -9.721 -6.105 1.00 91.25 89 PHE A O 1
ATOM 724 N N . ALA A 1 90 ? -1.096 -9.607 -5.577 1.00 91.69 90 ALA A N 1
ATOM 725 C CA . ALA A 1 90 ? -1.332 -9.420 -4.147 1.00 91.69 90 ALA A CA 1
ATOM 726 C C . ALA A 1 90 ? -2.150 -8.150 -3.842 1.00 91.69 90 ALA A C 1
ATOM 728 O O . ALA A 1 90 ? -3.040 -8.193 -3.000 1.00 91.69 90 ALA A O 1
ATOM 729 N N . ALA A 1 91 ? -1.904 -7.040 -4.549 1.00 91.56 91 ALA A N 1
ATOM 730 C CA . ALA A 1 91 ? -2.693 -5.815 -4.390 1.00 91.56 91 ALA A CA 1
ATOM 731 C C . ALA A 1 91 ? -4.162 -6.001 -4.813 1.00 91.56 91 ALA A C 1
ATOM 733 O O . ALA A 1 91 ? -5.052 -5.470 -4.156 1.00 91.56 91 ALA A O 1
ATOM 734 N N . ARG A 1 92 ? -4.430 -6.787 -5.865 1.00 93.19 92 ARG A N 1
ATOM 735 C CA . ARG A 1 92 ? -5.801 -7.125 -6.294 1.00 93.19 92 ARG A CA 1
ATOM 736 C C . ARG A 1 92 ? -6.531 -7.970 -5.257 1.00 93.19 92 ARG A C 1
ATOM 738 O O . ARG A 1 92 ? -7.674 -7.670 -4.939 1.00 93.19 92 ARG A O 1
ATOM 745 N N . MET A 1 93 ? -5.866 -8.991 -4.715 1.00 93.88 93 MET A N 1
ATOM 746 C CA . MET A 1 93 ? -6.443 -9.806 -3.642 1.00 93.88 93 MET A CA 1
ATOM 747 C C . MET A 1 93 ? -6.690 -8.960 -2.391 1.00 93.88 93 MET A C 1
ATOM 749 O O . MET A 1 93 ? -7.770 -9.033 -1.822 1.00 93.88 93 MET A O 1
ATOM 753 N N . GLY A 1 94 ? -5.740 -8.092 -2.024 1.00 92.44 94 GLY A N 1
ATOM 754 C CA . GLY A 1 94 ? -5.903 -7.145 -0.920 1.00 92.44 94 GLY A CA 1
ATOM 755 C C . GLY A 1 94 ? -7.109 -6.223 -1.104 1.00 92.44 94 GLY A C 1
ATOM 756 O O . GLY A 1 94 ? -7.900 -6.084 -0.181 1.00 92.44 94 GLY A O 1
ATOM 757 N N . PHE A 1 95 ? -7.301 -5.671 -2.307 1.00 94.56 95 PHE A N 1
ATOM 758 C CA . PHE A 1 95 ? -8.481 -4.868 -2.639 1.00 94.56 95 PHE A CA 1
ATOM 759 C C . PHE A 1 95 ? -9.787 -5.649 -2.445 1.00 94.56 95 PHE A C 1
ATOM 761 O O . PHE A 1 95 ? -10.700 -5.150 -1.792 1.00 94.56 95 PHE A O 1
ATOM 768 N N . LEU A 1 96 ? -9.861 -6.877 -2.972 1.00 94.94 96 LEU A N 1
ATOM 769 C CA . LEU A 1 96 ? -11.041 -7.733 -2.820 1.00 94.94 96 LEU A CA 1
ATOM 770 C C . LEU A 1 96 ? -11.326 -8.044 -1.346 1.00 94.94 96 LEU A C 1
ATOM 772 O O . LEU A 1 96 ? -12.475 -7.984 -0.929 1.00 94.94 96 LEU A O 1
ATOM 776 N N . MET A 1 97 ? -10.290 -8.324 -0.554 1.00 92.56 97 MET A N 1
ATOM 777 C CA . MET A 1 97 ? -10.436 -8.585 0.880 1.00 92.56 97 MET A CA 1
ATOM 778 C C . MET A 1 97 ? -10.899 -7.358 1.667 1.00 92.56 97 MET A C 1
ATOM 780 O O . MET A 1 97 ? -11.598 -7.524 2.651 1.00 92.56 97 MET A O 1
ATOM 784 N N . THR A 1 98 ? -10.515 -6.142 1.267 1.00 92.00 98 THR A N 1
ATOM 785 C CA . THR A 1 98 ? -10.994 -4.907 1.918 1.00 92.00 98 THR A CA 1
ATOM 786 C C . THR A 1 98 ? -12.388 -4.471 1.465 1.00 92.00 98 THR A C 1
ATOM 788 O O . THR A 1 98 ? -12.945 -3.548 2.049 1.00 92.00 98 THR A O 1
ATOM 791 N N . LEU A 1 99 ? -1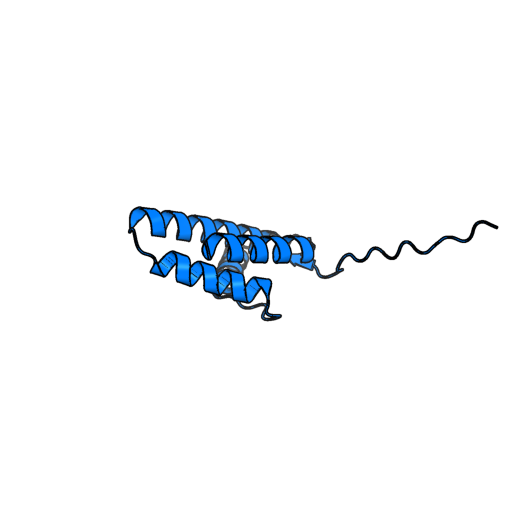2.916 -5.083 0.402 1.00 90.44 99 LEU A N 1
ATOM 792 C CA . LEU A 1 99 ? -14.242 -4.790 -0.141 1.00 90.44 99 LEU A CA 1
ATOM 793 C C . LEU A 1 99 ? -15.349 -5.621 0.534 1.00 90.44 99 LEU A C 1
ATOM 795 O O . LEU A 1 99 ? -16.503 -5.199 0.522 1.00 90.44 99 LEU A O 1
ATOM 799 N N . ILE A 1 100 ? -14.995 -6.799 1.060 1.00 83.44 100 ILE A N 1
ATOM 800 C CA . ILE A 1 100 ? -15.890 -7.757 1.734 1.00 83.44 100 ILE A CA 1
ATOM 801 C C . ILE A 1 100 ? -15.886 -7.478 3.235 1.00 83.44 100 ILE A C 1
ATOM 803 O O . ILE A 1 100 ? -16.989 -7.482 3.820 1.00 83.44 100 ILE A O 1
#

pLDDT: mean 84.76, std 11.7, range [41.03, 95.88]

Secondary structure (DSSP, 8-state):
--------------EEEHHHHHHHHHHHHHHHHHHHHHT-HHHHHHHHHHHHHHHH---S--HHHHHHHHHHHHTT----EEEHHHHHHHHHHHHHHHH-